Protein AF-A0A7C8ZGC9-F1 (afdb_monomer_lite)

Sequence (116 aa):
GLILIQPFFGGVDRVGSELRMVNDPFLPLAVSDLMWKLALPEGADRGHEFCDPQEGIGSGNKMDWVRDLGWRVAVVGCDGDPLFDRQVEFVKSLEKNSVNVKSMFVEGGHHGVFSS

pLDDT: mean 93.79, std 8.15, range [58.5, 98.62]

Foldseek 3Di:
DEEAELNQAFADDADPLLVVCCPPPPQHNVNSLVVCCVPDDPPDDCHPCVRQVVVVLVPDCVLVVQVVVLHEYEYEEESQESCVVSSVVVQVSSVVSVHNYDYHYYYDDYVCRVVD

Organism: Opuntia streptacantha (NCBI:txid393608)

Structure (mmCIF, N/CA/C/O backbone):
data_AF-A0A7C8ZGC9-F1
#
_entry.id   AF-A0A7C8ZGC9-F1
#
loop_
_atom_site.group_PDB
_atom_site.id
_atom_site.type_symbol
_atom_site.label_atom_id
_atom_site.label_alt_id
_atom_site.label_comp_id
_atom_site.label_asym_id
_atom_site.label_entity_id
_atom_site.label_seq_id
_atom_site.pdbx_PDB_ins_code
_atom_site.Cartn_x
_atom_site.Cartn_y
_atom_site.Cartn_z
_atom_sit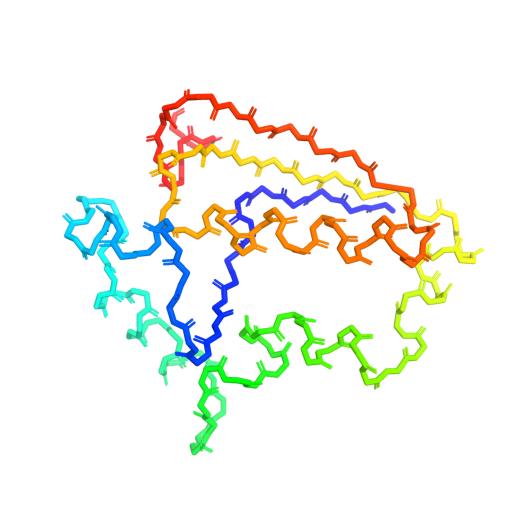e.occupancy
_atom_site.B_iso_or_equiv
_atom_site.auth_seq_id
_atom_site.auth_comp_id
_atom_site.auth_asym_id
_atom_site.auth_atom_id
_atom_site.pdbx_PDB_model_num
ATOM 1 N N . GLY A 1 1 ? -13.459 -8.695 12.349 1.00 89.88 1 GLY A N 1
ATOM 2 C CA . GLY A 1 1 ? -12.678 -7.458 12.147 1.00 89.88 1 GLY A CA 1
ATOM 3 C C . GLY A 1 1 ? -11.315 -7.829 11.608 1.00 89.88 1 GLY A C 1
ATOM 4 O O . GLY A 1 1 ? -10.925 -8.976 11.782 1.00 89.88 1 GLY A O 1
ATOM 5 N N . LEU A 1 2 ? -10.624 -6.902 10.952 1.00 94.94 2 LEU A N 1
ATOM 6 C CA . LEU A 1 2 ? -9.355 -7.135 10.259 1.00 94.94 2 LEU A CA 1
ATOM 7 C C . LEU A 1 2 ? -8.344 -6.049 10.642 1.00 94.94 2 LEU A C 1
ATOM 9 O O . LEU A 1 2 ? -8.719 -4.886 10.754 1.00 94.94 2 LEU A O 1
ATOM 13 N N . ILE A 1 3 ? -7.081 -6.421 10.832 1.00 96.81 3 ILE A N 1
ATOM 14 C CA . ILE A 1 3 ? -5.976 -5.478 11.038 1.00 96.81 3 ILE A CA 1
ATOM 15 C C . ILE A 1 3 ? -4.947 -5.752 9.947 1.00 96.81 3 ILE A C 1
ATOM 17 O O . ILE A 1 3 ? -4.460 -6.873 9.828 1.00 96.81 3 ILE A O 1
ATOM 21 N N . LEU A 1 4 ? -4.650 -4.734 9.149 1.00 97.38 4 LEU A N 1
ATOM 22 C CA . LEU A 1 4 ? -3.704 -4.771 8.046 1.00 97.38 4 LEU A CA 1
ATOM 23 C C . LEU A 1 4 ? -2.534 -3.857 8.387 1.00 97.38 4 LEU A C 1
ATOM 25 O O . LEU A 1 4 ? -2.714 -2.650 8.531 1.00 97.38 4 LEU A O 1
ATOM 29 N N . ILE A 1 5 ? -1.347 -4.432 8.530 1.00 98.06 5 ILE A N 1
ATOM 30 C CA . ILE A 1 5 ? -0.115 -3.685 8.786 1.00 98.06 5 ILE A CA 1
ATOM 31 C C . ILE A 1 5 ? 0.672 -3.681 7.484 1.00 98.06 5 ILE A C 1
ATOM 33 O O . ILE A 1 5 ? 1.020 -4.749 6.994 1.00 98.06 5 ILE A O 1
ATOM 37 N N . GLN A 1 6 ? 0.885 -2.489 6.928 1.00 97.62 6 GLN A N 1
ATOM 38 C CA . GLN A 1 6 ? 1.559 -2.238 5.654 1.00 97.62 6 GLN A CA 1
ATOM 39 C C . GLN A 1 6 ? 1.119 -3.234 4.567 1.00 97.62 6 GLN A C 1
ATOM 41 O O . GLN A 1 6 ? 1.952 -3.974 4.042 1.00 97.62 6 GLN A O 1
ATOM 46 N N . PRO A 1 7 ? -0.196 -3.332 4.266 1.00 97.81 7 PRO A N 1
ATOM 47 C CA . PRO A 1 7 ? -0.677 -4.341 3.336 1.00 97.81 7 PRO A CA 1
ATOM 48 C C . PRO A 1 7 ? 0.002 -4.172 1.976 1.00 97.81 7 PRO A C 1
ATOM 50 O O . PRO A 1 7 ? 0.067 -3.072 1.421 1.00 97.81 7 PRO A O 1
ATOM 53 N N . PHE A 1 8 ? 0.527 -5.285 1.472 1.00 98.00 8 PHE A N 1
ATOM 54 C CA . PHE A 1 8 ? 1.339 -5.313 0.268 1.00 98.00 8 PHE A CA 1
ATOM 55 C C . PHE A 1 8 ? 0.431 -5.337 -0.964 1.00 98.00 8 PHE A C 1
ATOM 57 O O . PHE A 1 8 ? -0.029 -6.395 -1.387 1.00 98.00 8 PHE A O 1
ATOM 64 N N . PHE A 1 9 ? 0.143 -4.158 -1.510 1.00 98.12 9 PHE A N 1
ATOM 65 C CA . PHE A 1 9 ? -0.634 -3.983 -2.737 1.00 98.12 9 PHE A CA 1
ATOM 66 C C . PHE A 1 9 ? 0.259 -3.529 -3.890 1.00 98.12 9 PHE A C 1
ATOM 68 O O . PHE A 1 9 ? 1.301 -2.913 -3.680 1.00 98.12 9 PHE A O 1
ATOM 75 N N . GLY A 1 10 ? -0.160 -3.829 -5.112 1.00 97.44 10 GLY A N 1
ATOM 76 C CA . GLY A 1 10 ? 0.460 -3.376 -6.347 1.00 97.44 10 GLY A CA 1
ATOM 77 C C . GLY A 1 10 ? -0.584 -2.805 -7.305 1.00 97.44 10 GLY A C 1
ATOM 78 O O . GLY A 1 10 ? -1.623 -2.303 -6.880 1.00 97.44 10 GLY A O 1
ATOM 79 N N . GLY A 1 11 ? -0.251 -2.810 -8.591 1.00 96.94 11 GLY A N 1
ATOM 80 C CA . GLY A 1 11 ? -1.063 -2.263 -9.680 1.00 96.94 11 GLY A CA 1
ATOM 81 C C . GLY A 1 11 ? -0.199 -2.009 -10.909 1.00 96.94 11 GLY A C 1
ATOM 82 O O . GLY A 1 11 ? 1.017 -1.838 -10.785 1.00 96.94 11 GLY A O 1
ATOM 83 N N . VAL A 1 12 ? -0.784 -2.022 -12.107 1.00 96.75 12 VAL A N 1
ATOM 84 C CA . VAL A 1 12 ? -0.022 -1.857 -13.361 1.00 96.75 12 VAL A CA 1
ATOM 85 C C . VAL A 1 12 ? 0.694 -0.505 -13.388 1.00 96.75 12 VAL A C 1
ATOM 87 O O . VAL A 1 12 ? 1.924 -0.458 -13.514 1.00 96.75 12 VAL A O 1
ATOM 90 N N . ASP A 1 13 ? -0.059 0.573 -13.190 1.00 97.06 13 ASP A N 1
ATOM 91 C CA . ASP A 1 13 ? 0.469 1.933 -13.167 1.00 97.06 13 ASP A CA 1
ATOM 92 C C . ASP A 1 13 ? 1.177 2.242 -11.850 1.00 97.06 13 ASP A C 1
ATOM 94 O O . ASP A 1 13 ? 0.793 1.757 -10.781 1.00 97.06 13 ASP A O 1
ATOM 98 N N . ARG A 1 14 ? 2.239 3.051 -11.929 1.00 97.81 14 ARG A N 1
ATOM 99 C CA . ARG A 1 14 ? 3.005 3.459 -10.749 1.00 97.81 14 ARG A CA 1
ATOM 100 C C . ARG A 1 14 ? 2.347 4.624 -10.038 1.00 97.81 14 ARG A C 1
ATOM 102 O O . ARG A 1 14 ? 1.912 5.578 -10.680 1.00 97.81 14 ARG A O 1
ATOM 109 N N . VAL A 1 15 ? 2.369 4.571 -8.713 1.00 97.94 15 VAL A N 1
ATOM 110 C CA . VAL A 1 15 ? 1.899 5.661 -7.850 1.00 97.94 15 VAL A CA 1
ATOM 111 C C . VAL A 1 15 ? 3.060 6.545 -7.381 1.00 97.94 15 VAL A C 1
ATOM 113 O O . VAL A 1 15 ? 4.237 6.230 -7.580 1.00 97.94 15 VAL A O 1
ATOM 116 N N . GLY A 1 16 ? 2.744 7.693 -6.779 1.00 98.56 16 GLY A N 1
ATOM 117 C CA . GLY A 1 16 ? 3.733 8.710 -6.418 1.00 98.56 16 GLY A CA 1
ATOM 118 C C . GLY A 1 16 ? 4.782 8.216 -5.421 1.00 98.56 16 GLY A C 1
ATOM 119 O O . GLY A 1 16 ? 5.966 8.522 -5.580 1.00 98.56 16 GLY A O 1
ATOM 120 N N . SER A 1 17 ? 4.370 7.437 -4.418 1.00 98.38 17 SER A N 1
ATOM 121 C CA . SER A 1 17 ? 5.262 6.816 -3.434 1.00 98.38 17 SER A CA 1
ATOM 122 C C . SER A 1 17 ? 6.258 5.859 -4.093 1.00 98.38 17 SER A C 1
ATOM 124 O O . SER A 1 17 ? 7.457 5.977 -3.849 1.00 98.38 17 SER A O 1
ATOM 126 N N . GLU A 1 18 ? 5.803 5.001 -5.009 1.00 98.62 18 GLU A N 1
ATOM 127 C CA . GLU A 1 18 ? 6.665 4.058 -5.736 1.00 98.62 18 GLU A CA 1
ATOM 128 C C . GLU A 1 18 ? 7.711 4.781 -6.597 1.00 98.62 18 GLU A C 1
ATOM 130 O O . GLU A 1 18 ? 8.876 4.390 -6.618 1.00 98.62 18 GLU A O 1
ATOM 135 N N . LEU A 1 19 ? 7.317 5.856 -7.291 1.00 98.62 19 LEU A N 1
ATOM 136 C CA . LEU A 1 19 ? 8.221 6.630 -8.151 1.00 98.62 19 LEU A CA 1
ATOM 137 C C . LEU A 1 19 ? 9.236 7.456 -7.355 1.00 98.62 19 LEU A C 1
ATOM 139 O O . LEU A 1 19 ? 10.385 7.603 -7.769 1.00 98.62 19 LEU A O 1
ATOM 143 N N . ARG A 1 20 ? 8.835 7.997 -6.203 1.00 98.31 20 ARG A N 1
ATOM 144 C CA . ARG A 1 20 ? 9.740 8.738 -5.316 1.00 98.31 20 ARG A CA 1
ATOM 145 C C . ARG A 1 20 ? 10.750 7.814 -4.625 1.00 98.31 20 ARG A C 1
ATOM 147 O O . ARG A 1 20 ? 11.830 8.275 -4.269 1.00 98.31 20 ARG A O 1
ATOM 154 N N . MET A 1 21 ? 10.414 6.533 -4.464 1.00 98.19 21 MET A N 1
ATOM 155 C CA . MET A 1 21 ? 11.182 5.541 -3.702 1.00 98.19 21 MET A CA 1
ATOM 156 C C . MET A 1 21 ? 11.632 4.344 -4.559 1.00 98.19 21 MET A C 1
ATOM 158 O O . MET A 1 21 ? 11.756 3.225 -4.073 1.00 98.19 21 MET A O 1
ATOM 162 N N . VAL A 1 22 ? 11.934 4.569 -5.846 1.00 98.31 22 VAL A N 1
ATOM 163 C CA . VAL A 1 22 ? 12.341 3.501 -6.789 1.00 98.31 22 VAL A CA 1
ATOM 164 C C . VAL A 1 22 ? 13.513 2.662 -6.265 1.00 98.31 22 VAL A C 1
ATOM 166 O O . VAL A 1 22 ? 13.517 1.440 -6.421 1.00 98.31 22 VAL A O 1
ATOM 169 N N . ASN A 1 23 ? 14.487 3.319 -5.632 1.00 97.94 23 ASN A N 1
ATOM 170 C CA . ASN A 1 23 ? 15.697 2.706 -5.079 1.00 97.94 23 ASN A CA 1
ATOM 171 C C . ASN A 1 23 ? 15.657 2.625 -3.543 1.00 97.94 23 ASN A C 1
ATOM 173 O O . ASN A 1 23 ? 16.703 2.753 -2.907 1.00 97.94 23 ASN A O 1
ATOM 177 N N . ASP A 1 24 ? 14.468 2.489 -2.947 1.00 98.25 24 ASP A N 1
ATOM 178 C CA . ASP A 1 24 ? 14.323 2.323 -1.499 1.00 98.25 24 ASP A CA 1
ATOM 179 C C . ASP A 1 24 ? 15.232 1.195 -0.974 1.00 98.25 24 ASP A C 1
ATOM 181 O O . ASP A 1 24 ? 15.284 0.130 -1.592 1.00 98.25 24 ASP A O 1
ATOM 185 N N . PRO A 1 25 ? 15.971 1.390 0.132 1.00 97.06 25 PRO A N 1
ATOM 186 C CA . PRO A 1 25 ? 16.909 0.384 0.620 1.00 97.06 25 PRO A CA 1
ATOM 187 C C . PRO A 1 25 ? 16.238 -0.850 1.242 1.00 97.06 25 PRO A C 1
ATOM 189 O O . PRO A 1 25 ? 16.908 -1.871 1.395 1.00 97.06 25 PRO A O 1
ATOM 192 N N . PHE A 1 26 ? 14.953 -0.781 1.604 1.00 96.50 26 PHE A N 1
ATOM 193 C CA . PHE A 1 26 ? 14.218 -1.873 2.247 1.00 96.50 26 PHE A CA 1
ATOM 194 C C . PHE A 1 26 ? 13.316 -2.618 1.260 1.00 96.50 26 PHE A C 1
ATOM 196 O O . PHE A 1 26 ? 13.276 -3.848 1.272 1.00 96.50 26 PHE A O 1
ATOM 203 N N . LEU A 1 27 ? 12.627 -1.891 0.378 1.00 97.69 27 LEU A N 1
ATOM 204 C CA . LEU A 1 27 ? 11.755 -2.447 -0.653 1.00 97.69 27 LEU A CA 1
ATOM 205 C C . LEU A 1 27 ? 11.950 -1.730 -2.005 1.00 97.69 27 LEU A C 1
ATOM 207 O O . LEU A 1 27 ? 11.074 -0.985 -2.446 1.00 97.69 27 LEU A O 1
ATOM 211 N N . PRO A 1 28 ? 13.073 -1.967 -2.713 1.00 98.19 28 PRO A N 1
ATOM 212 C CA . PRO A 1 28 ? 13.270 -1.407 -4.045 1.00 98.19 28 PRO A CA 1
ATOM 213 C C . PRO A 1 28 ? 12.132 -1.800 -4.994 1.00 98.19 28 PRO A C 1
ATOM 215 O O . PRO A 1 28 ? 11.637 -2.932 -4.955 1.00 98.19 28 PRO A O 1
ATOM 218 N N . LEU A 1 29 ? 11.778 -0.919 -5.933 1.00 97.94 29 LEU A N 1
ATOM 219 C CA . LEU A 1 29 ? 10.671 -1.165 -6.865 1.00 97.94 29 LEU A CA 1
ATOM 220 C C . LEU A 1 29 ? 10.858 -2.459 -7.672 1.00 97.94 29 LEU A C 1
ATOM 222 O O . LEU A 1 29 ? 9.914 -3.223 -7.857 1.00 97.94 29 LEU A O 1
ATOM 226 N N . ALA A 1 30 ? 12.095 -2.746 -8.088 1.00 98.19 30 ALA A N 1
ATOM 227 C CA . ALA A 1 30 ? 12.436 -3.973 -8.807 1.00 98.19 30 ALA A CA 1
ATOM 228 C C . ALA A 1 30 ? 12.208 -5.246 -7.969 1.00 98.19 30 ALA A C 1
ATOM 230 O O . ALA A 1 30 ? 11.874 -6.296 -8.519 1.00 98.19 30 ALA A O 1
ATOM 231 N N . VAL A 1 31 ? 12.368 -5.162 -6.644 1.00 98.31 31 VAL A N 1
ATOM 232 C CA . VAL A 1 31 ? 12.083 -6.273 -5.726 1.00 98.31 31 VAL A CA 1
ATOM 233 C C . VAL A 1 31 ? 10.575 -6.473 -5.603 1.00 98.31 31 VAL A C 1
ATOM 235 O O . VAL A 1 31 ? 10.118 -7.608 -5.709 1.00 98.31 31 VAL A O 1
ATOM 238 N N . SER A 1 32 ? 9.801 -5.392 -5.468 1.00 98.12 32 SER A N 1
ATOM 239 C CA . SER A 1 32 ? 8.331 -5.458 -5.470 1.00 98.12 32 SER A CA 1
ATOM 240 C C . SER A 1 32 ? 7.787 -6.076 -6.768 1.00 98.12 32 SER A C 1
ATOM 242 O O . SER A 1 32 ? 6.955 -6.985 -6.733 1.00 98.12 32 SER A O 1
ATOM 244 N N . ASP A 1 33 ? 8.328 -5.679 -7.923 1.00 98.19 33 ASP A N 1
ATOM 245 C CA . ASP A 1 33 ? 7.962 -6.264 -9.219 1.00 98.19 33 ASP A CA 1
ATOM 246 C C . ASP A 1 33 ? 8.264 -7.761 -9.297 1.00 98.19 33 ASP A C 1
ATOM 248 O O . ASP A 1 33 ? 7.453 -8.539 -9.808 1.00 98.19 33 ASP A O 1
ATOM 252 N N . LEU A 1 34 ? 9.426 -8.176 -8.787 1.00 98.19 34 LEU A N 1
ATOM 253 C CA . LEU A 1 34 ? 9.804 -9.582 -8.742 1.00 98.19 34 LEU A CA 1
ATOM 254 C C . LEU A 1 34 ? 8.883 -10.381 -7.812 1.00 98.19 34 LEU A C 1
ATOM 256 O O . LEU A 1 34 ? 8.452 -11.469 -8.190 1.00 98.19 34 LEU A O 1
ATOM 260 N N . MET A 1 35 ? 8.553 -9.846 -6.633 1.00 98.25 35 MET A N 1
ATOM 261 C CA . MET A 1 35 ? 7.620 -10.479 -5.696 1.00 98.25 35 MET A CA 1
ATOM 262 C C . MET A 1 35 ? 6.262 -10.721 -6.358 1.00 98.25 35 MET A C 1
ATOM 264 O O . MET A 1 35 ? 5.756 -11.842 -6.309 1.00 98.25 35 MET A O 1
ATOM 268 N N . TRP A 1 36 ? 5.714 -9.727 -7.063 1.00 98.25 36 TRP A N 1
ATOM 269 C CA . TRP A 1 36 ? 4.455 -9.902 -7.787 1.00 98.25 36 TRP A CA 1
ATOM 270 C C . TRP A 1 36 ? 4.554 -10.909 -8.926 1.00 98.25 36 TRP A C 1
ATOM 272 O O . TRP A 1 36 ? 3.682 -11.764 -9.055 1.00 98.25 36 TRP A O 1
ATOM 282 N N . LYS A 1 37 ? 5.631 -10.869 -9.716 1.00 97.62 37 LYS A N 1
ATOM 283 C CA . LYS A 1 37 ? 5.857 -11.840 -10.794 1.00 97.62 37 LYS A CA 1
ATOM 284 C C . LYS A 1 37 ? 5.887 -13.288 -10.288 1.00 97.62 37 LYS A C 1
ATOM 286 O O . LYS A 1 37 ? 5.499 -14.187 -11.024 1.00 97.62 37 LYS A O 1
ATOM 291 N N . LEU A 1 38 ? 6.378 -13.514 -9.069 1.00 98.06 38 LEU A N 1
ATOM 292 C CA . LEU A 1 38 ? 6.458 -14.844 -8.460 1.00 98.06 38 LEU A CA 1
ATOM 293 C C . LEU A 1 38 ? 5.164 -15.269 -7.753 1.00 98.06 38 LEU A C 1
ATOM 295 O O . LEU A 1 38 ? 4.892 -16.464 -7.675 1.00 98.06 38 LEU A O 1
ATOM 299 N N . ALA A 1 39 ? 4.400 -14.321 -7.206 1.00 98.00 39 ALA A N 1
ATOM 300 C CA . ALA A 1 39 ? 3.191 -14.607 -6.434 1.00 98.00 39 ALA A CA 1
ATOM 301 C C . ALA A 1 39 ? 1.928 -14.745 -7.297 1.00 98.00 39 ALA A C 1
ATOM 303 O O . ALA A 1 39 ? 0.967 -15.394 -6.883 1.00 98.00 39 ALA A O 1
ATOM 304 N N . LEU A 1 40 ? 1.906 -14.110 -8.470 1.00 98.19 40 LEU A N 1
ATOM 305 C CA . LEU A 1 40 ? 0.737 -14.094 -9.342 1.00 98.19 40 LEU A CA 1
ATOM 306 C C . LEU A 1 40 ? 0.635 -15.349 -10.223 1.00 98.19 40 LEU A C 1
ATOM 308 O O . LEU A 1 40 ? 1.651 -15.982 -10.519 1.00 98.19 40 LEU A O 1
ATOM 312 N N . PRO A 1 41 ? -0.586 -15.706 -10.670 1.00 97.75 41 PRO A N 1
ATOM 313 C CA . PRO A 1 41 ? -0.776 -16.766 -11.652 1.00 97.75 41 PRO A CA 1
ATOM 314 C C . PRO A 1 41 ? 0.051 -16.537 -12.920 1.00 97.75 41 PRO A C 1
ATOM 316 O O . PRO A 1 41 ? 0.295 -15.402 -13.332 1.00 97.75 41 PRO A O 1
ATOM 319 N N . GLU A 1 42 ? 0.447 -17.624 -13.580 1.00 96.38 42 GLU A N 1
ATOM 320 C CA . GLU A 1 42 ? 1.189 -17.534 -14.835 1.00 96.38 42 GLU A CA 1
ATOM 321 C C . GLU A 1 42 ? 0.397 -16.741 -15.889 1.00 96.38 42 GLU A C 1
ATOM 323 O O . GLU A 1 42 ? -0.784 -16.994 -16.127 1.00 96.38 42 GLU A O 1
ATOM 328 N N . GLY A 1 43 ? 1.052 -15.755 -16.507 1.00 95.25 43 GLY A N 1
ATOM 329 C CA . GLY A 1 43 ? 0.444 -14.869 -17.503 1.00 95.25 43 GLY A CA 1
ATOM 330 C C . GLY A 1 43 ? -0.370 -13.702 -16.932 1.00 95.25 43 GLY A C 1
ATOM 331 O O . GLY A 1 43 ? -0.745 -12.821 -17.703 1.00 95.25 43 GLY A O 1
ATOM 332 N N . ALA A 1 44 ? -0.610 -13.650 -15.618 1.00 97.06 44 ALA A N 1
ATOM 333 C CA . ALA A 1 44 ? -1.235 -12.497 -14.982 1.00 97.06 44 ALA A CA 1
ATOM 334 C C . ALA A 1 44 ? -0.244 -11.332 -14.843 1.00 97.06 44 ALA A C 1
ATOM 336 O O . ALA A 1 44 ? 0.945 -11.524 -14.575 1.00 97.06 44 ALA A O 1
ATOM 337 N N . ASP A 1 45 ? -0.747 -10.111 -14.999 1.00 96.75 45 ASP A N 1
ATOM 338 C CA . ASP A 1 45 ? 0.002 -8.894 -14.716 1.00 96.75 45 ASP A CA 1
ATOM 339 C C . ASP A 1 45 ? -0.375 -8.311 -13.344 1.00 96.75 45 ASP A C 1
ATOM 341 O O . ASP A 1 45 ? -1.196 -8.851 -12.598 1.00 96.75 45 ASP A O 1
ATOM 345 N N . ARG A 1 46 ? 0.243 -7.180 -12.993 1.00 96.81 46 ARG A N 1
ATOM 346 C CA . ARG A 1 46 ? 0.009 -6.510 -11.707 1.00 96.81 46 ARG A CA 1
ATOM 347 C C . ARG A 1 46 ? -1.388 -5.881 -11.585 1.00 96.81 46 ARG A C 1
ATOM 349 O O . ARG A 1 46 ? -1.678 -5.348 -10.526 1.00 96.81 46 ARG A O 1
ATOM 356 N N . GLY A 1 47 ? -2.238 -5.952 -12.609 1.00 95.38 47 GLY A N 1
ATOM 357 C CA . GLY A 1 47 ? -3.654 -5.588 -12.537 1.00 95.38 47 GLY A CA 1
ATOM 358 C C . GLY A 1 47 ? -4.542 -6.720 -12.020 1.00 95.38 47 GLY A C 1
ATOM 359 O O . GLY A 1 47 ? -5.736 -6.536 -11.848 1.00 95.38 47 GLY A O 1
ATOM 360 N N . HIS A 1 48 ? -4.000 -7.908 -11.749 1.00 95.12 48 HIS A N 1
ATOM 361 C CA . HIS A 1 48 ? -4.783 -8.996 -11.165 1.00 95.12 48 HIS A CA 1
ATOM 362 C C . HIS A 1 48 ? -5.333 -8.625 -9.773 1.00 95.12 48 HIS A C 1
ATOM 364 O O . HIS A 1 48 ? -4.608 -8.043 -8.968 1.00 95.12 48 HIS A O 1
ATOM 370 N N . GLU A 1 49 ? -6.544 -9.081 -9.416 1.00 93.00 49 GLU A N 1
ATOM 371 C CA . GLU A 1 49 ? -7.242 -8.767 -8.144 1.00 93.00 49 GLU A CA 1
ATOM 372 C C . GLU A 1 49 ? -6.499 -9.175 -6.850 1.00 93.00 49 GLU A C 1
ATOM 374 O O . GLU A 1 49 ? -6.914 -8.833 -5.745 1.00 93.00 49 GLU A O 1
ATOM 379 N N . PHE A 1 50 ? -5.414 -9.946 -6.973 1.00 94.19 50 PHE A N 1
ATOM 380 C CA . PHE A 1 50 ? -4.542 -10.333 -5.854 1.00 94.19 50 PHE A CA 1
ATOM 381 C C . PHE A 1 50 ? -3.431 -9.309 -5.606 1.00 94.19 50 PHE A C 1
ATOM 383 O O . PHE A 1 50 ? -2.874 -9.266 -4.514 1.00 94.19 50 PHE A O 1
ATOM 390 N N . CYS A 1 51 ? -3.107 -8.519 -6.628 1.00 96.81 51 CYS A N 1
ATOM 391 C CA . CYS A 1 51 ? -2.103 -7.471 -6.612 1.00 96.81 51 CYS A CA 1
ATOM 392 C C . CYS A 1 51 ? -2.766 -6.108 -6.449 1.00 96.81 51 CYS A C 1
ATOM 394 O O . CYS A 1 51 ? -2.458 -5.387 -5.500 1.00 96.81 51 CYS A O 1
ATOM 396 N N . ASP A 1 52 ? -3.714 -5.790 -7.330 1.00 95.31 52 ASP A N 1
ATOM 397 C CA . ASP A 1 52 ? -4.463 -4.543 -7.290 1.00 95.31 52 ASP A CA 1
ATOM 398 C C . ASP A 1 52 ? -5.812 -4.752 -6.584 1.00 95.31 52 ASP A C 1
ATOM 400 O O . ASP A 1 52 ? -6.712 -5.406 -7.126 1.00 95.31 52 ASP A O 1
ATOM 404 N N . PRO A 1 53 ? -5.996 -4.212 -5.366 1.00 88.12 53 PRO A N 1
ATOM 405 C CA . PRO A 1 53 ? -7.255 -4.368 -4.661 1.00 88.12 53 PRO A CA 1
ATOM 406 C C . PRO A 1 53 ? -8.401 -3.602 -5.335 1.00 88.12 53 PRO A C 1
ATOM 408 O O . PRO A 1 53 ? -9.555 -3.925 -5.065 1.00 88.12 53 PRO A O 1
ATOM 411 N N . GLN A 1 54 ? -8.137 -2.610 -6.195 1.00 86.81 54 GLN A N 1
ATOM 412 C CA . GLN A 1 54 ? -9.196 -1.831 -6.846 1.00 86.81 54 GLN A CA 1
ATOM 413 C C . GLN A 1 54 ? -10.023 -2.682 -7.801 1.00 86.81 54 GLN A C 1
ATOM 415 O O . GLN A 1 54 ? -11.251 -2.579 -7.790 1.00 86.81 54 GLN A O 1
ATOM 420 N N . GLU A 1 55 ? -9.380 -3.590 -8.534 1.00 81.81 55 GLU A N 1
ATOM 421 C CA . GLU A 1 55 ? -10.076 -4.541 -9.402 1.00 81.81 55 GLU A CA 1
ATOM 422 C C . GLU A 1 55 ? -10.996 -5.448 -8.578 1.00 81.81 55 GLU A C 1
ATOM 424 O O . GLU A 1 55 ? -12.177 -5.597 -8.886 1.00 81.81 55 GLU A O 1
ATOM 429 N N . GLY A 1 56 ? -10.505 -5.957 -7.443 1.00 72.50 56 GLY A N 1
ATOM 430 C CA . GLY A 1 56 ? -11.294 -6.806 -6.549 1.00 72.50 56 GLY A CA 1
ATOM 431 C C . GLY A 1 56 ? -12.441 -6.082 -5.826 1.00 72.50 56 GLY A C 1
ATOM 432 O O . GLY A 1 56 ? -13.441 -6.721 -5.486 1.00 72.50 56 GLY A O 1
ATOM 433 N N . ILE A 1 57 ? -12.308 -4.776 -5.568 1.00 77.56 57 ILE A N 1
ATOM 434 C CA . ILE A 1 57 ? -13.335 -3.940 -4.921 1.00 77.56 57 ILE A CA 1
ATOM 435 C C . ILE A 1 57 ? -14.392 -3.485 -5.926 1.00 77.56 57 ILE A C 1
ATOM 437 O O . ILE A 1 57 ? -15.577 -3.464 -5.597 1.00 77.56 57 ILE A O 1
ATOM 441 N N . GLY A 1 58 ? -13.977 -3.111 -7.137 1.00 64.00 58 GLY A N 1
ATOM 442 C CA . GLY A 1 58 ? -14.869 -2.624 -8.186 1.00 64.00 58 GLY A CA 1
ATOM 443 C C . GLY A 1 58 ? -15.774 -3.709 -8.770 1.00 64.00 58 GLY A C 1
ATOM 444 O O . GLY A 1 58 ? -16.858 -3.398 -9.262 1.00 64.00 58 GLY A O 1
ATOM 445 N N . SER A 1 59 ? -15.369 -4.980 -8.687 1.00 61.75 59 SER A N 1
ATOM 446 C CA . SER A 1 59 ? -16.015 -6.094 -9.386 1.00 61.75 59 SER A CA 1
ATOM 447 C C . SER A 1 59 ? -16.851 -7.029 -8.490 1.00 61.75 59 SER A C 1
ATOM 449 O O . SER A 1 59 ? -16.834 -8.247 -8.686 1.00 61.75 59 SER A O 1
ATOM 451 N N . GLY A 1 60 ? -17.598 -6.522 -7.499 1.00 63.88 60 GLY A N 1
ATOM 452 C CA . GLY A 1 60 ? -18.564 -7.371 -6.785 1.00 63.88 60 GLY A CA 1
ATOM 453 C C . GLY A 1 60 ? -19.114 -6.844 -5.460 1.00 63.88 60 GLY A C 1
ATOM 454 O O . GLY A 1 60 ? -18.837 -5.734 -5.027 1.00 63.88 60 GLY A O 1
ATOM 455 N N . ASN A 1 61 ? -19.869 -7.704 -4.775 1.00 71.00 61 ASN A N 1
ATOM 456 C CA . ASN A 1 61 ? -20.467 -7.459 -3.455 1.00 71.00 61 ASN A CA 1
ATOM 457 C C . ASN A 1 61 ? -19.493 -7.733 -2.288 1.00 71.00 61 ASN A C 1
ATOM 459 O O . ASN A 1 61 ? -19.909 -7.909 -1.140 1.00 71.00 61 ASN A O 1
ATOM 463 N N . LYS A 1 62 ? -18.177 -7.794 -2.557 1.00 76.81 62 LYS A N 1
ATOM 464 C CA . LYS A 1 62 ? -17.165 -8.118 -1.538 1.00 76.81 62 LYS A CA 1
ATOM 465 C C . LYS A 1 62 ? -17.112 -7.076 -0.412 1.00 76.81 62 LYS A C 1
ATOM 467 O O . LYS A 1 62 ? -16.688 -7.391 0.687 1.00 76.81 62 LYS A O 1
ATOM 472 N N . MET A 1 63 ? -17.542 -5.842 -0.641 1.00 85.25 63 MET A N 1
ATOM 473 C CA . MET A 1 63 ? -17.614 -4.860 0.447 1.00 85.25 63 MET A CA 1
ATOM 474 C C . MET A 1 63 ? -18.946 -4.890 1.196 1.00 85.25 63 MET A C 1
ATOM 476 O O . MET A 1 63 ? -18.988 -4.501 2.364 1.00 85.25 63 MET A O 1
ATOM 480 N N . ASP A 1 64 ? -19.999 -5.438 0.583 1.00 86.50 64 ASP A N 1
ATOM 481 C CA . ASP A 1 64 ? -21.304 -5.573 1.228 1.00 86.50 64 ASP A CA 1
ATOM 482 C C . ASP A 1 64 ? -21.221 -6.518 2.422 1.00 86.50 64 ASP A C 1
ATOM 484 O O . ASP A 1 64 ? -21.648 -6.151 3.507 1.00 86.50 64 ASP A O 1
ATOM 488 N N . TRP A 1 65 ? -20.579 -7.683 2.287 1.00 85.88 65 TRP A N 1
ATOM 489 C CA . TRP A 1 65 ? -20.470 -8.609 3.420 1.00 85.88 65 TRP A CA 1
ATOM 490 C C . TRP A 1 65 ? -19.624 -8.044 4.568 1.00 85.88 65 TRP A C 1
ATOM 492 O O . TRP A 1 65 ? -19.966 -8.239 5.732 1.00 85.88 65 TRP A O 1
ATOM 502 N N . VAL A 1 66 ? -18.546 -7.308 4.270 1.00 87.62 66 VAL A N 1
ATOM 503 C CA . VAL A 1 66 ? -17.710 -6.664 5.299 1.00 87.62 66 VAL A CA 1
ATOM 504 C C . VAL A 1 66 ? -18.537 -5.638 6.077 1.00 87.62 66 VAL A C 1
ATOM 506 O O . VAL A 1 66 ? -18.491 -5.606 7.311 1.00 87.62 66 VAL A O 1
ATOM 509 N N . ARG A 1 67 ? -19.324 -4.826 5.364 1.00 88.88 67 ARG A N 1
ATOM 510 C CA . ARG A 1 67 ? -20.227 -3.833 5.951 1.00 88.88 67 ARG A CA 1
ATOM 511 C C . ARG A 1 67 ? -21.357 -4.491 6.743 1.00 88.88 67 ARG A C 1
ATOM 513 O O . ARG A 1 67 ? -21.561 -4.139 7.902 1.00 88.88 67 ARG A O 1
ATOM 520 N N . ASP A 1 68 ? -22.067 -5.438 6.143 1.00 90.06 68 ASP A N 1
ATOM 521 C CA . ASP A 1 68 ? -23.296 -6.027 6.682 1.00 90.06 68 ASP A CA 1
ATOM 522 C C . ASP A 1 68 ? -23.012 -6.915 7.904 1.00 90.06 68 ASP A C 1
ATOM 524 O O . ASP A 1 68 ? -23.814 -6.973 8.836 1.00 90.06 68 ASP A O 1
ATOM 528 N N . LEU A 1 69 ? -21.828 -7.536 7.965 1.00 90.25 69 LEU A N 1
ATOM 529 C CA . LEU A 1 69 ? -21.343 -8.224 9.166 1.00 90.25 69 LEU A CA 1
ATOM 530 C C . LEU A 1 69 ? -20.797 -7.264 10.239 1.00 90.25 69 LEU A C 1
ATOM 532 O O . LEU A 1 69 ? -20.338 -7.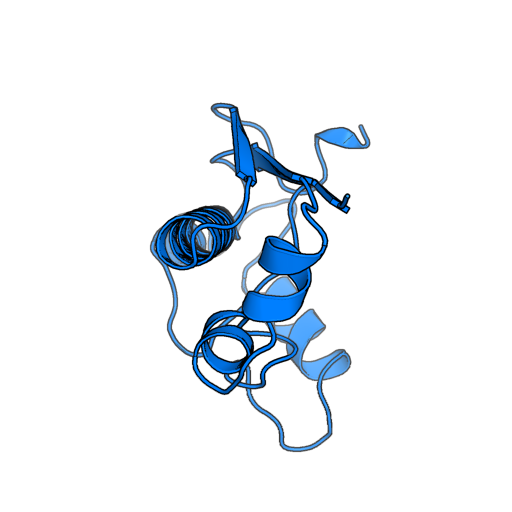716 11.291 1.00 90.25 69 LEU A O 1
ATOM 536 N N . GLY A 1 70 ? -20.792 -5.953 9.988 1.00 91.06 70 GLY A N 1
ATOM 537 C CA . GLY A 1 70 ? -20.309 -4.938 10.923 1.00 91.06 70 GLY A CA 1
ATOM 538 C C . GLY A 1 70 ? -18.811 -5.043 11.215 1.00 91.06 70 GLY A C 1
ATOM 539 O O . GLY A 1 70 ? -18.366 -4.70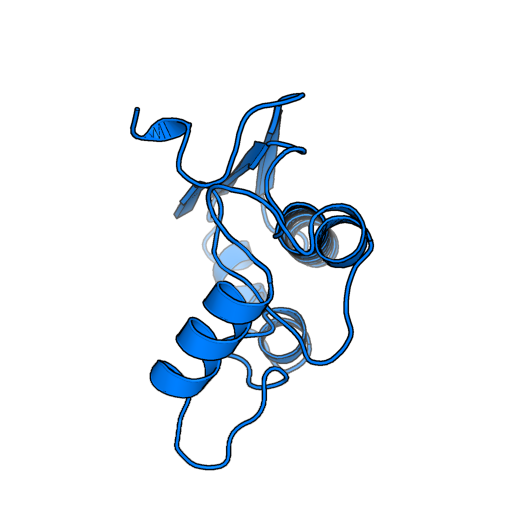7 12.319 1.00 91.06 70 GLY A O 1
ATOM 540 N N . TRP A 1 71 ? -18.014 -5.549 10.267 1.00 93.69 71 TRP A N 1
ATOM 541 C CA . TRP A 1 71 ? -16.580 -5.701 10.479 1.00 93.69 71 TRP A CA 1
ATOM 542 C C . TRP A 1 71 ? -15.904 -4.336 10.589 1.00 93.69 71 TRP A C 1
ATOM 544 O O . TRP A 1 71 ? -16.136 -3.423 9.801 1.00 93.69 71 TRP A O 1
ATOM 554 N N . ARG A 1 72 ? -15.011 -4.226 11.575 1.00 95.94 72 ARG A N 1
ATOM 555 C CA . ARG A 1 72 ? -14.069 -3.113 11.690 1.00 95.94 72 ARG A CA 1
ATOM 556 C C . ARG A 1 72 ? -12.760 -3.488 11.015 1.00 95.94 72 ARG A C 1
ATOM 558 O O . ARG A 1 72 ? -12.259 -4.588 11.266 1.00 95.94 72 ARG A O 1
ATOM 565 N N . VAL A 1 73 ? -12.221 -2.587 10.206 1.00 96.88 73 VAL A N 1
ATOM 566 C CA . VAL A 1 73 ? -10.930 -2.736 9.532 1.00 96.88 73 VAL A CA 1
ATOM 567 C C . VAL A 1 73 ? -9.970 -1.686 10.078 1.00 96.88 73 VAL A C 1
ATOM 569 O O . VAL A 1 73 ? -10.316 -0.513 10.161 1.00 96.88 73 VAL A O 1
ATOM 572 N N . ALA A 1 74 ? -8.768 -2.091 10.463 1.00 98.25 74 ALA A N 1
ATOM 573 C CA . ALA A 1 74 ? -7.679 -1.180 10.782 1.00 98.25 74 ALA A CA 1
ATOM 574 C C . ALA A 1 74 ? -6.586 -1.305 9.718 1.00 98.25 74 ALA A C 1
ATOM 576 O O . ALA A 1 74 ? -6.219 -2.424 9.367 1.00 98.25 74 ALA A O 1
ATOM 577 N N . VAL A 1 75 ? -6.066 -0.181 9.225 1.00 98.38 75 VAL A N 1
ATOM 578 C CA . VAL A 1 75 ? -4.919 -0.137 8.305 1.00 98.38 75 VAL A CA 1
ATOM 579 C C . VAL A 1 75 ? -3.815 0.696 8.939 1.00 98.38 75 VAL A C 1
ATOM 581 O O . VAL A 1 75 ? -4.041 1.842 9.317 1.00 98.38 75 VAL A O 1
ATOM 584 N N . VAL A 1 76 ? -2.631 0.119 9.087 1.00 98.31 76 VAL A N 1
ATOM 585 C CA . VAL A 1 76 ? -1.467 0.766 9.698 1.00 98.31 76 VAL A CA 1
ATOM 586 C C . VAL A 1 76 ? -0.355 0.846 8.665 1.00 98.31 76 VAL A C 1
ATOM 588 O O . VAL A 1 76 ? -0.094 -0.144 7.991 1.00 98.31 76 VAL A O 1
ATOM 591 N N . GLY A 1 77 ? 0.309 1.990 8.543 1.00 98.19 77 GLY A N 1
ATOM 592 C CA . GLY A 1 77 ? 1.416 2.169 7.607 1.00 98.19 77 GLY A CA 1
ATOM 593 C C . GLY A 1 77 ? 2.270 3.388 7.934 1.00 98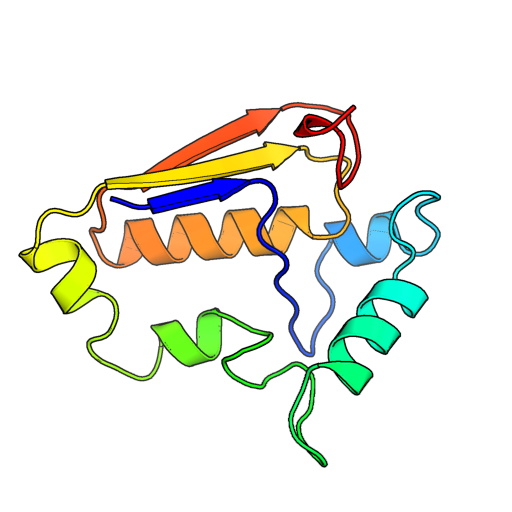.19 77 GLY A C 1
ATOM 594 O O . GLY A 1 77 ? 2.071 4.047 8.956 1.00 98.19 77 GLY A O 1
ATOM 595 N N . CYS A 1 78 ? 3.216 3.695 7.055 1.00 98.12 78 CYS A N 1
ATOM 596 C CA . CYS A 1 78 ? 4.074 4.869 7.163 1.00 98.12 78 CYS A CA 1
ATOM 597 C C . CYS A 1 78 ? 4.381 5.437 5.773 1.00 98.12 78 CYS A C 1
ATOM 599 O O . CYS A 1 78 ? 4.345 4.697 4.791 1.00 98.12 78 CYS A O 1
ATOM 601 N N . ASP A 1 79 ? 4.659 6.733 5.671 1.00 98.19 79 ASP A N 1
ATOM 602 C CA . ASP A 1 79 ? 4.864 7.397 4.372 1.00 98.19 79 ASP A CA 1
ATOM 603 C C . ASP A 1 79 ? 6.251 7.147 3.743 1.00 98.19 79 ASP A C 1
ATOM 605 O O . ASP A 1 79 ? 6.444 7.422 2.555 1.00 98.19 79 ASP A O 1
ATOM 609 N N . GLY A 1 80 ? 7.180 6.557 4.506 1.00 98.12 80 GLY A N 1
ATOM 610 C CA . GLY A 1 80 ? 8.438 5.981 4.019 1.00 98.12 80 GLY A CA 1
ATOM 611 C C . GLY A 1 80 ? 8.308 4.582 3.397 1.00 98.12 80 GLY A C 1
ATOM 612 O O . GLY A 1 80 ? 9.314 3.961 3.078 1.00 98.12 80 GLY A O 1
ATOM 613 N N . ASP A 1 81 ? 7.093 4.044 3.256 1.00 98.44 81 ASP A N 1
ATOM 614 C CA . ASP A 1 81 ? 6.832 2.784 2.552 1.00 98.44 81 ASP A CA 1
ATOM 615 C C . ASP A 1 81 ? 6.565 3.049 1.052 1.00 98.44 81 ASP A C 1
ATOM 617 O O . ASP A 1 81 ? 5.647 3.813 0.727 1.00 98.44 81 ASP A O 1
ATOM 621 N N . PRO A 1 82 ? 7.281 2.402 0.109 1.00 98.56 82 PRO A N 1
ATOM 622 C CA . PRO A 1 82 ? 6.992 2.496 -1.325 1.00 98.56 82 PRO A CA 1
ATOM 623 C C . PRO A 1 82 ? 5.527 2.223 -1.694 1.00 98.56 82 PRO A C 1
ATOM 625 O O . PRO A 1 82 ? 5.021 2.806 -2.654 1.00 98.56 82 PRO A O 1
ATOM 628 N N . LEU A 1 83 ? 4.821 1.399 -0.917 1.00 98.38 83 LEU A N 1
ATOM 629 C CA . LEU A 1 83 ? 3.429 1.006 -1.154 1.00 98.38 83 LEU A CA 1
ATOM 630 C C . LEU A 1 83 ? 2.399 1.949 -0.510 1.00 98.38 83 LEU A C 1
ATOM 632 O O . LEU A 1 83 ? 1.196 1.707 -0.624 1.00 98.38 83 LEU A O 1
ATOM 636 N N . PHE A 1 84 ? 2.845 3.017 0.158 1.00 98.50 84 PHE A N 1
ATOM 637 C CA . PHE A 1 84 ? 2.000 3.918 0.942 1.00 98.50 84 PHE A CA 1
ATOM 638 C C . PHE A 1 84 ? 0.773 4.443 0.184 1.00 98.50 84 PHE A C 1
ATOM 640 O O . PHE A 1 84 ? -0.349 4.322 0.681 1.00 98.50 84 PHE A O 1
ATOM 647 N N . ASP A 1 85 ? 0.947 4.971 -1.033 1.00 98.56 85 ASP A N 1
ATOM 648 C CA . ASP A 1 85 ? -0.175 5.554 -1.782 1.00 98.56 85 ASP A CA 1
ATOM 649 C C . ASP A 1 85 ? -1.254 4.497 -2.086 1.00 98.56 85 ASP A C 1
ATOM 651 O O . ASP A 1 85 ? -2.446 4.786 -1.972 1.00 98.56 85 ASP A O 1
ATOM 655 N N . ARG A 1 86 ? -0.862 3.240 -2.342 1.00 97.94 86 ARG A N 1
ATOM 656 C CA . ARG A 1 86 ? -1.804 2.125 -2.555 1.00 97.94 86 ARG A CA 1
ATOM 657 C C . ARG A 1 86 ? -2.570 1.771 -1.282 1.00 97.94 86 ARG A C 1
ATOM 659 O O . ARG A 1 86 ? -3.765 1.480 -1.329 1.00 97.94 86 ARG A O 1
ATOM 666 N N . GLN A 1 87 ? -1.906 1.825 -0.125 1.00 98.25 87 GLN A N 1
ATOM 667 C CA . GLN A 1 87 ? -2.544 1.613 1.180 1.00 98.25 87 GLN A CA 1
ATOM 668 C C . GLN A 1 87 ? -3.587 2.708 1.458 1.00 98.25 87 GLN A C 1
ATOM 670 O O . GLN A 1 87 ? -4.692 2.415 1.920 1.00 98.25 87 GLN A O 1
ATOM 675 N N . VAL A 1 88 ? -3.268 3.963 1.130 1.00 98.25 88 VAL A N 1
ATOM 676 C CA . VAL A 1 88 ? -4.188 5.104 1.248 1.00 98.25 88 VAL A CA 1
ATOM 677 C C . VAL A 1 88 ? -5.378 4.963 0.294 1.00 98.25 88 VAL A C 1
ATOM 679 O O . VAL A 1 88 ? -6.521 5.181 0.699 1.00 98.25 88 VAL A O 1
ATOM 682 N N . GLU A 1 89 ? -5.144 4.584 -0.961 1.00 96.94 89 GLU A N 1
ATOM 683 C CA . GLU A 1 89 ? -6.204 4.338 -1.948 1.00 96.94 89 GLU A CA 1
ATOM 684 C C . GLU A 1 89 ? -7.148 3.213 -1.512 1.00 96.94 89 GLU A C 1
ATOM 686 O O . GLU A 1 89 ? -8.373 3.343 -1.624 1.00 96.94 89 GLU A O 1
ATOM 691 N N . PHE A 1 90 ? -6.606 2.140 -0.937 1.00 96.31 90 PHE A N 1
ATOM 692 C CA . PHE A 1 90 ? -7.399 1.054 -0.372 1.00 96.31 90 PHE A CA 1
ATOM 693 C C . PHE A 1 90 ? -8.297 1.532 0.779 1.00 96.31 90 PHE A C 1
ATOM 695 O O . PHE A 1 90 ? -9.497 1.254 0.772 1.00 96.31 90 PHE A O 1
ATOM 702 N N . VAL A 1 91 ? -7.765 2.315 1.728 1.00 97.06 91 VAL A N 1
ATOM 703 C CA . VAL A 1 91 ? -8.564 2.905 2.822 1.00 97.06 91 VAL A CA 1
ATOM 704 C C . VAL A 1 91 ? -9.704 3.759 2.268 1.00 97.06 91 VAL A C 1
ATOM 706 O O . VAL A 1 91 ? -10.855 3.543 2.642 1.00 97.06 91 VAL A O 1
ATOM 709 N N . LYS A 1 92 ? -9.420 4.658 1.316 1.00 96.31 92 LYS A N 1
ATOM 710 C CA . LYS A 1 92 ? -10.451 5.490 0.667 1.00 96.31 92 LYS A CA 1
ATOM 711 C C . LYS A 1 92 ? -11.541 4.647 0.005 1.00 96.31 92 LYS A C 1
ATOM 713 O O . LYS A 1 92 ? -12.716 5.012 0.012 1.00 96.31 92 LYS A O 1
ATOM 718 N N . SER A 1 93 ? -11.163 3.504 -0.558 1.00 93.56 93 SER A N 1
ATOM 719 C CA . SER A 1 93 ? -12.096 2.578 -1.202 1.00 93.56 93 SER A CA 1
ATOM 720 C C . SER A 1 93 ? -12.998 1.881 -0.183 1.00 93.56 93 SER A C 1
ATOM 722 O O . SER A 1 93 ? -14.197 1.745 -0.425 1.00 93.56 93 SER A O 1
ATOM 724 N N . LEU A 1 94 ? -12.466 1.507 0.984 1.00 93.56 94 LEU A N 1
ATOM 725 C CA . LEU A 1 94 ? -13.264 0.995 2.103 1.00 93.56 94 LEU A CA 1
ATOM 726 C C . LEU A 1 94 ? -14.252 2.048 2.627 1.00 93.56 94 LEU A C 1
ATOM 728 O O . LEU A 1 94 ? -15.433 1.744 2.803 1.00 93.56 94 LEU A O 1
ATOM 732 N N . GLU A 1 95 ? -13.798 3.289 2.820 1.00 94.38 95 GLU A N 1
ATOM 733 C CA . GLU A 1 95 ? -14.644 4.407 3.265 1.00 94.38 95 GLU A CA 1
ATOM 734 C C . GLU A 1 95 ? -15.783 4.678 2.277 1.00 94.38 95 GLU A C 1
ATOM 736 O O . GLU A 1 95 ? -16.945 4.773 2.677 1.00 94.38 95 GLU A O 1
ATOM 741 N N . LYS A 1 96 ? -15.476 4.719 0.973 1.00 92.50 96 LYS A N 1
ATOM 742 C CA . LYS A 1 96 ? -16.469 4.897 -0.098 1.00 92.50 96 LYS A CA 1
ATOM 743 C C . LYS A 1 96 ? -17.547 3.809 -0.079 1.00 92.50 96 LYS A C 1
ATOM 745 O O . LYS A 1 96 ? -18.699 4.083 -0.403 1.00 92.50 96 LYS A O 1
ATOM 750 N N . ASN A 1 97 ? -17.190 2.594 0.332 1.00 91.00 97 ASN A N 1
ATOM 751 C CA . ASN A 1 97 ? -18.111 1.465 0.463 1.00 91.00 97 ASN A CA 1
ATOM 752 C C . ASN A 1 97 ? -18.779 1.364 1.850 1.00 91.00 97 ASN A C 1
ATOM 754 O O . ASN A 1 97 ? -19.419 0.359 2.160 1.00 91.00 97 ASN A O 1
ATOM 758 N N . SER A 1 98 ? -18.677 2.407 2.683 1.00 92.50 98 SER A N 1
ATOM 759 C CA . SER A 1 98 ? -19.267 2.464 4.031 1.00 92.50 98 SER A CA 1
ATOM 760 C C . SER A 1 98 ? -18.776 1.365 4.985 1.00 92.50 98 SER A C 1
ATOM 762 O O . SER A 1 98 ? -19.469 1.010 5.940 1.00 92.50 98 SER A O 1
ATOM 764 N N . VAL A 1 99 ? -17.578 0.820 4.753 1.00 93.50 99 VAL A N 1
ATOM 765 C CA . VAL A 1 99 ? -16.926 -0.095 5.697 1.00 93.50 99 VAL A CA 1
ATOM 766 C C . VAL A 1 99 ? -16.402 0.708 6.889 1.00 93.50 99 VAL A C 1
ATOM 768 O O . VAL A 1 99 ? -15.863 1.803 6.733 1.00 93.50 99 VAL A O 1
ATOM 771 N N . ASN A 1 100 ? -16.527 0.162 8.102 1.00 95.69 100 ASN A N 1
ATOM 772 C CA . ASN A 1 100 ? -15.980 0.788 9.304 1.00 95.69 100 ASN A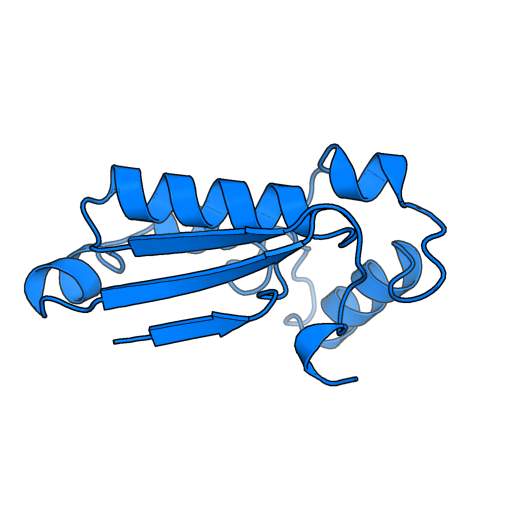 CA 1
ATOM 773 C C . ASN A 1 100 ? -14.454 0.622 9.338 1.00 95.69 100 ASN A C 1
ATOM 775 O O . ASN A 1 100 ? -13.939 -0.341 9.911 1.00 95.69 100 ASN A O 1
ATOM 779 N N . VAL A 1 101 ? -13.740 1.546 8.699 1.00 97.50 101 VAL A N 1
ATOM 780 C CA . VAL A 1 101 ? -12.279 1.553 8.635 1.00 97.50 101 VAL A CA 1
ATOM 781 C C . VAL A 1 101 ? -11.670 2.636 9.530 1.00 97.50 101 VAL A C 1
ATOM 783 O O . VAL A 1 101 ? -12.215 3.728 9.702 1.00 97.50 101 VAL A O 1
ATOM 786 N N . LYS A 1 102 ? -10.523 2.319 10.129 1.00 98.25 102 LYS A N 1
ATOM 787 C CA . LYS A 1 102 ? -9.629 3.264 10.800 1.00 98.25 102 LYS A CA 1
ATOM 788 C C . LYS A 1 102 ? -8.228 3.106 10.232 1.00 98.25 102 LYS A C 1
ATOM 790 O O . LYS A 1 102 ? -7.718 1.993 10.169 1.00 98.25 102 LYS A O 1
ATOM 795 N N . SER A 1 103 ? -7.597 4.209 9.856 1.00 98.00 103 SER A N 1
ATOM 796 C CA . SER A 1 103 ? -6.212 4.211 9.395 1.00 98.00 103 SER A CA 1
ATOM 797 C C . SER A 1 103 ? -5.293 4.917 10.387 1.00 98.00 103 SER A C 1
ATOM 799 O O . SER A 1 103 ? -5.673 5.931 10.972 1.00 98.00 103 SER A O 1
ATOM 801 N N . MET A 1 104 ? -4.076 4.405 10.543 1.00 97.88 104 MET A N 1
ATOM 802 C CA . MET A 1 104 ? -2.985 5.056 11.260 1.00 97.88 104 MET A CA 1
ATOM 803 C C . MET A 1 104 ? -1.760 5.070 10.354 1.00 97.88 104 MET A C 1
ATOM 805 O O . MET A 1 104 ? -1.123 4.040 10.143 1.00 97.88 104 MET A O 1
ATOM 809 N N . PHE A 1 105 ? -1.446 6.245 9.825 1.00 98.00 105 PHE A N 1
ATOM 810 C CA . PHE A 1 105 ? -0.265 6.468 9.009 1.00 98.00 105 PHE A CA 1
ATOM 811 C C . PHE A 1 105 ? 0.685 7.393 9.759 1.00 98.00 105 PHE A C 1
ATOM 813 O O . PHE A 1 105 ? 0.264 8.454 10.220 1.00 98.00 105 PHE A O 1
ATOM 820 N N . VAL A 1 106 ? 1.934 6.965 9.921 1.00 96.62 106 VAL A N 1
ATOM 821 C CA . VAL A 1 106 ? 2.978 7.745 10.598 1.00 96.62 106 VAL A CA 1
ATOM 822 C C . VAL A 1 106 ? 3.954 8.340 9.587 1.00 96.62 106 VAL A C 1
ATOM 824 O O . VAL A 1 106 ? 4.163 7.777 8.514 1.00 96.62 106 VAL A O 1
ATOM 827 N N . GLU A 1 107 ? 4.545 9.476 9.942 1.00 97.38 107 GLU A N 1
ATOM 828 C CA . GLU A 1 107 ? 5.599 10.122 9.158 1.00 97.38 107 GLU A CA 1
ATOM 829 C C . GLU A 1 107 ? 6.936 9.377 9.329 1.00 97.38 107 GLU A C 1
ATOM 831 O O . GLU A 1 107 ? 7.292 8.951 10.433 1.00 97.38 107 GLU A O 1
ATOM 836 N N . GLY A 1 108 ? 7.685 9.230 8.239 1.00 95.31 108 GLY A N 1
ATOM 837 C CA . GLY A 1 108 ? 8.946 8.505 8.166 1.00 95.31 108 GLY A CA 1
ATOM 838 C C . GLY A 1 108 ? 8.774 6.983 8.118 1.00 95.31 108 GLY A C 1
ATOM 839 O O . GLY A 1 108 ? 7.830 6.450 7.539 1.00 95.31 108 GLY A O 1
ATOM 840 N N . GLY A 1 109 ? 9.722 6.264 8.726 1.00 96.25 109 GLY A N 1
ATOM 841 C CA . GLY A 1 109 ? 9.732 4.799 8.755 1.00 96.25 109 GLY A CA 1
ATOM 842 C C . GLY A 1 109 ? 10.163 4.153 7.435 1.00 96.25 109 GLY A C 1
ATOM 843 O O . GLY A 1 109 ? 10.803 4.782 6.599 1.00 96.25 109 GL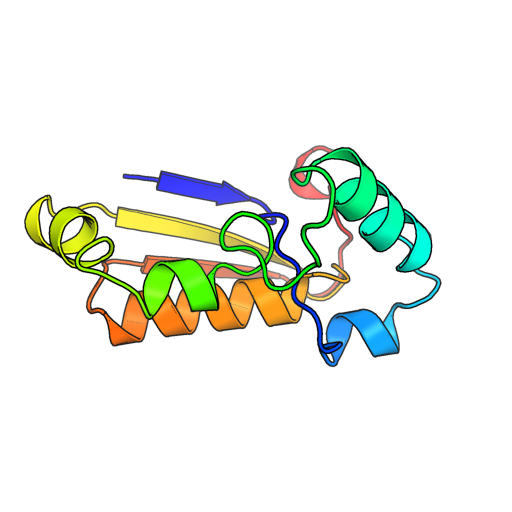Y A O 1
ATOM 844 N N . HIS A 1 110 ? 9.862 2.862 7.302 1.00 97.00 110 HIS A N 1
ATOM 845 C CA . HIS A 1 110 ? 10.090 2.051 6.105 1.00 97.00 110 HIS A CA 1
ATOM 846 C C . HIS A 1 110 ? 9.155 0.834 6.119 1.00 97.00 110 HIS A C 1
ATOM 848 O O . HIS A 1 110 ? 8.536 0.513 7.143 1.00 97.00 110 HIS A O 1
ATOM 854 N N . HIS A 1 111 ? 9.051 0.131 4.993 1.00 97.12 111 HIS A N 1
ATOM 855 C CA . HIS A 1 111 ? 8.317 -1.132 4.947 1.00 97.12 111 HIS A CA 1
ATOM 856 C C . HIS A 1 111 ? 8.929 -2.152 5.926 1.00 97.12 111 HIS A C 1
ATOM 858 O O . HIS A 1 111 ? 10.126 -2.422 5.868 1.00 97.12 111 HIS A O 1
ATOM 864 N N . GLY A 1 112 ? 8.125 -2.702 6.840 1.00 95.31 112 GLY A N 1
ATOM 865 C CA . GLY A 1 112 ? 8.573 -3.634 7.882 1.00 95.31 112 GLY A CA 1
ATOM 866 C C . GLY A 1 112 ? 8.923 -3.002 9.238 1.00 95.31 112 GLY A C 1
ATOM 867 O O . GLY A 1 112 ? 9.180 -3.740 10.189 1.00 95.31 112 GLY A O 1
ATOM 868 N N . VAL A 1 113 ? 8.864 -1.673 9.390 1.00 95.00 113 VAL A N 1
ATOM 869 C CA . VAL A 1 113 ? 9.268 -0.967 10.630 1.00 95.00 113 VAL A CA 1
ATOM 870 C C . VAL A 1 113 ? 8.473 -1.363 11.886 1.00 95.00 113 VAL A C 1
ATOM 872 O O . VAL A 1 113 ? 8.952 -1.232 13.004 1.00 95.00 113 VAL A O 1
ATOM 875 N N . PHE A 1 114 ? 7.255 -1.887 11.742 1.00 87.00 114 PHE A N 1
ATOM 876 C CA . PHE A 1 114 ? 6.447 -2.346 12.884 1.00 87.00 114 PHE A CA 1
ATOM 877 C C . PHE A 1 114 ? 6.826 -3.753 13.380 1.00 87.00 114 PHE A C 1
ATOM 879 O O . PHE A 1 114 ? 6.192 -4.272 14.298 1.00 87.00 114 PHE A O 1
ATOM 886 N N . SER A 1 115 ? 7.830 -4.375 12.757 1.00 75.88 115 SER A N 1
ATOM 887 C CA . SER A 1 115 ? 8.407 -5.663 13.160 1.00 75.88 115 SER A CA 1
ATOM 888 C C . SER A 1 115 ? 9.830 -5.550 13.720 1.00 75.88 115 SER A C 1
ATOM 890 O O . SER A 1 115 ? 10.382 -6.559 14.162 1.00 75.88 115 SER A O 1
ATOM 892 N N . SER A 1 116 ? 10.404 -4.341 13.696 1.00 58.50 116 SER A N 1
ATOM 893 C CA . SER A 1 116 ? 11.749 -4.019 14.191 1.00 58.50 116 SER A CA 1
ATOM 894 C C . SER A 1 116 ? 11.761 -3.494 15.619 1.00 58.50 116 SER A C 1
ATOM 896 O O . SER A 1 116 ? 10.799 -2.781 15.984 1.00 58.50 116 SER A O 1
#

Radius of gyration: 14.34 Å; chains: 1; bounding box: 40×28×32 Å

InterPro domains:
  IPR013094 Alpha/beta hydrolase fold-3 [PF07859] (1-114)
  IPR029058 Alpha/Beta hydrolase fold [G3DSA:3.40.50.1820] (1-116)
  IPR029058 Alpha/Beta hydrolase fold [SSF53474] (1-114)
  IPR050466 Diverse Carboxylesterases and Gibberellin Receptors [PTHR23024] (1-105)

Secondary structure (DSSP, 8-state):
-EEEES-----SSPPHHHHHTTT-SSS-HHHHHHHHHHHSPTT--TTSTTT-HHHHHHTSTHHHHHHHTT-EEEEEEETTSTTHHHHHHHHHHHHHTT-EEEEEEESS--TTGGG-